Protein AF-A0A8S9KIT4-F1 (afdb_monomer_lite)

Organism: Brassica cretica (NCBI:txid69181)

Structure (mmCIF, N/CA/C/O backbone):
data_AF-A0A8S9KIT4-F1
#
_entry.id   AF-A0A8S9KIT4-F1
#
loop_
_atom_site.group_PDB
_atom_site.id
_atom_site.type_symbol
_atom_site.label_atom_id
_atom_site.label_alt_id
_atom_site.label_comp_id
_atom_site.label_asym_id
_atom_site.label_entity_id
_atom_site.label_seq_id
_atom_site.pdbx_PDB_ins_code
_atom_site.Cartn_x
_atom_site.Cartn_y
_atom_site.Cartn_z
_atom_site.occupancy
_atom_site.B_iso_or_equiv
_atom_site.auth_seq_id
_atom_site.auth_comp_id
_atom_site.auth_asym_id
_atom_site.auth_atom_id
_atom_site.pdbx_PDB_model_num
ATOM 1 N N . MET A 1 1 ? 5.637 -1.286 7.383 1.00 54.03 1 MET A N 1
ATOM 2 C CA . MET A 1 1 ? 5.229 -1.400 5.966 1.00 54.03 1 MET A CA 1
ATOM 3 C C . MET A 1 1 ? 4.002 -2.288 5.920 1.00 54.03 1 MET A C 1
ATOM 5 O O . MET A 1 1 ? 4.125 -3.474 6.179 1.00 54.03 1 MET A O 1
ATOM 9 N N . GLY A 1 2 ? 2.819 -1.694 5.774 1.00 69.81 2 GLY A N 1
ATOM 10 C CA . GLY A 1 2 ? 1.542 -2.418 5.746 1.00 69.81 2 GLY A CA 1
ATOM 11 C C . GLY A 1 2 ? 0.928 -2.440 4.346 1.00 69.81 2 GLY A C 1
ATOM 12 O O . GLY A 1 2 ? 1.603 -2.130 3.365 1.00 69.81 2 GLY A O 1
ATOM 13 N N . SER A 1 3 ? -0.371 -2.734 4.274 1.00 79.75 3 SER A N 1
ATOM 14 C CA . SER A 1 3 ? -1.185 -2.728 3.047 1.00 79.75 3 SER A CA 1
ATOM 15 C C . SER A 1 3 ? -1.158 -1.407 2.268 1.00 79.75 3 SER A C 1
ATOM 17 O O . SER A 1 3 ? -1.359 -1.414 1.059 1.00 79.75 3 SER A O 1
ATOM 19 N N . SER A 1 4 ? -0.838 -0.280 2.915 1.00 85.56 4 SER A N 1
ATOM 20 C CA . SER A 1 4 ? -0.715 1.036 2.267 1.00 85.56 4 SER A CA 1
ATOM 21 C C . SER A 1 4 ? 0.352 1.099 1.166 1.00 85.56 4 SER A C 1
ATOM 23 O O . SER A 1 4 ? 0.298 1.975 0.309 1.00 85.56 4 SER A O 1
ATOM 25 N N . TRP A 1 5 ? 1.301 0.158 1.147 1.00 90.38 5 TRP A N 1
ATOM 26 C CA . TRP A 1 5 ? 2.328 0.055 0.106 1.00 90.38 5 TRP A CA 1
ATOM 27 C C . TRP A 1 5 ? 1.912 -0.787 -1.100 1.00 90.38 5 TRP A C 1
ATOM 29 O O . TRP A 1 5 ? 2.606 -0.764 -2.113 1.00 90.38 5 TRP A O 1
ATOM 39 N N . PHE A 1 6 ? 0.787 -1.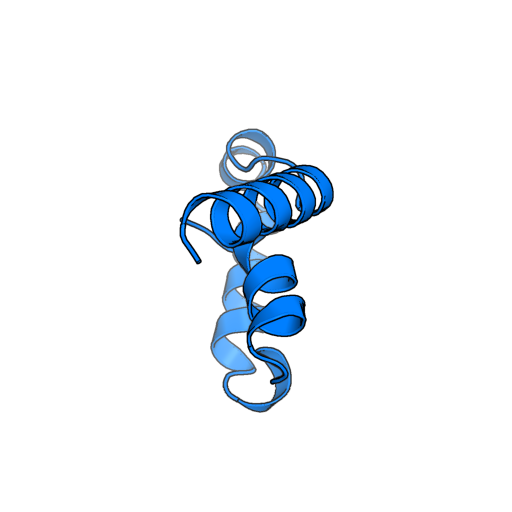503 -1.036 1.00 90.50 6 PHE A N 1
ATOM 40 C CA . PHE A 1 6 ? 0.369 -2.412 -2.106 1.00 90.50 6 PHE A CA 1
ATOM 41 C C . PHE A 1 6 ? 0.198 -1.686 -3.441 1.00 90.50 6 PHE A C 1
ATOM 43 O O . PHE A 1 6 ? 0.754 -2.131 -4.439 1.00 90.50 6 PHE A O 1
ATOM 50 N N . GLY A 1 7 ? -0.416 -0.499 -3.441 1.00 89.69 7 GLY A N 1
ATOM 51 C CA . GLY A 1 7 ? -0.515 0.313 -4.658 1.00 89.69 7 GLY A CA 1
ATOM 52 C C . GLY A 1 7 ? 0.839 0.732 -5.236 1.00 89.69 7 GLY A C 1
ATOM 53 O O . GLY A 1 7 ? 0.991 0.802 -6.452 1.00 89.69 7 GLY A O 1
ATOM 54 N N . ALA A 1 8 ? 1.842 0.985 -4.389 1.00 91.94 8 ALA A N 1
ATOM 55 C CA . ALA A 1 8 ? 3.186 1.308 -4.859 1.00 91.94 8 ALA A CA 1
ATOM 56 C C . ALA A 1 8 ? 3.859 0.073 -5.474 1.00 91.94 8 ALA A C 1
ATOM 58 O O . ALA A 1 8 ? 4.439 0.168 -6.553 1.00 91.94 8 ALA A O 1
ATOM 59 N N . TYR A 1 9 ? 3.744 -1.092 -4.836 1.00 91.19 9 TYR A N 1
ATOM 60 C CA . TYR A 1 9 ? 4.297 -2.340 -5.362 1.00 91.19 9 TYR A CA 1
ATOM 61 C C . TYR A 1 9 ? 3.661 -2.748 -6.693 1.00 91.19 9 TYR A C 1
ATOM 63 O O . TYR A 1 9 ? 4.399 -3.071 -7.618 1.00 91.19 9 TYR A O 1
ATOM 71 N N . GLU A 1 10 ? 2.337 -2.665 -6.835 1.00 91.69 10 GLU A N 1
ATOM 72 C CA . GLU A 1 10 ? 1.672 -2.980 -8.107 1.00 91.69 10 GLU A CA 1
ATOM 73 C C . GLU A 1 10 ? 2.093 -2.000 -9.208 1.00 91.69 10 GLU A C 1
ATOM 75 O O . GLU A 1 10 ? 2.497 -2.409 -10.298 1.00 91.69 10 GLU A O 1
ATOM 80 N N . LYS A 1 11 ? 2.100 -0.696 -8.899 1.00 90.69 11 LYS A N 1
ATOM 81 C CA . LYS A 1 11 ? 2.466 0.353 -9.860 1.00 90.69 11 LYS A CA 1
ATOM 82 C C . LYS A 1 11 ? 3.914 0.254 -10.334 1.00 90.69 11 LYS A C 1
ATOM 84 O O . LYS A 1 11 ? 4.194 0.489 -11.505 1.00 90.69 11 LYS A O 1
ATOM 89 N N . PHE A 1 12 ? 4.844 -0.030 -9.427 1.00 91.38 12 PHE A N 1
ATOM 90 C CA . PHE A 1 12 ? 6.278 0.007 -9.718 1.00 91.38 12 PHE A CA 1
ATOM 91 C C . PHE A 1 12 ? 6.882 -1.354 -10.048 1.00 91.38 12 PHE A C 1
ATOM 93 O O . PHE A 1 12 ? 7.936 -1.382 -10.688 1.00 91.38 12 PHE A O 1
ATOM 100 N N . GLY A 1 13 ? 6.239 -2.437 -9.613 1.00 88.56 13 GLY A N 1
ATOM 101 C CA . GLY A 1 13 ? 6.624 -3.819 -9.876 1.00 88.56 13 GLY A CA 1
ATOM 102 C C . GLY A 1 13 ? 5.944 -4.432 -11.101 1.00 88.56 13 GLY A C 1
ATOM 103 O O . GLY A 1 13 ? 6.411 -5.461 -11.574 1.00 88.56 13 GLY A O 1
ATOM 104 N N . ASN A 1 14 ? 4.895 -3.802 -11.645 1.00 88.75 14 ASN A N 1
ATOM 105 C CA . ASN A 1 14 ? 4.195 -4.254 -12.853 1.00 88.75 14 ASN A CA 1
ATOM 106 C C . ASN A 1 14 ? 3.615 -5.683 -12.730 1.00 88.75 14 ASN A C 1
ATOM 108 O O . ASN A 1 14 ? 3.603 -6.449 -13.693 1.00 88.75 14 ASN A O 1
ATOM 112 N N . PHE A 1 15 ? 3.137 -6.030 -11.533 1.00 90.19 15 PHE A N 1
ATOM 113 C CA . PHE A 1 15 ? 2.416 -7.267 -11.222 1.00 90.19 15 PHE A CA 1
ATOM 114 C C . PHE A 1 15 ? 1.185 -6.939 -10.368 1.00 90.19 15 PHE A C 1
ATOM 116 O O . PHE A 1 15 ? 1.124 -5.871 -9.760 1.00 90.19 15 PHE A O 1
ATOM 123 N N . SER A 1 16 ? 0.211 -7.850 -10.311 1.00 90.69 16 SER A N 1
ATOM 124 C CA . SER A 1 16 ? -0.938 -7.712 -9.410 1.00 90.69 16 SER A CA 1
ATOM 125 C C . SER A 1 16 ? -0.728 -8.550 -8.158 1.00 90.69 16 SER A C 1
ATOM 127 O O . SER A 1 16 ? -0.567 -9.766 -8.234 1.00 90.69 16 SER A O 1
ATOM 129 N N . ILE A 1 17 ? -0.775 -7.915 -6.988 1.00 90.00 17 ILE A N 1
ATOM 130 C CA . ILE A 1 17 ? -0.647 -8.629 -5.710 1.00 90.00 17 ILE A CA 1
ATOM 131 C C . ILE A 1 17 ? -1.871 -9.520 -5.484 1.00 90.00 17 ILE A C 1
ATOM 133 O O . ILE A 1 17 ? -1.752 -10.583 -4.883 1.00 90.00 17 ILE A O 1
ATOM 137 N N . GLU A 1 18 ? -3.045 -9.109 -5.969 1.00 90.62 18 GLU A N 1
ATOM 138 C CA . GLU A 1 18 ? -4.269 -9.908 -5.864 1.00 90.62 18 GLU A CA 1
ATOM 139 C C . GLU A 1 18 ? -4.201 -1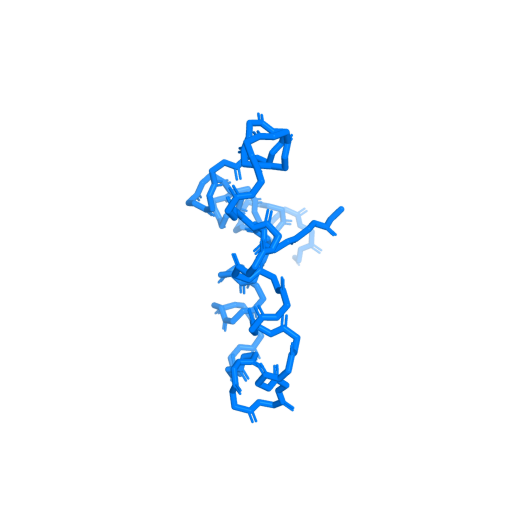1.181 -6.711 1.00 90.62 18 GLU A C 1
ATOM 141 O O . GLU A 1 18 ? -4.619 -12.236 -6.235 1.00 90.62 18 GLU A O 1
ATOM 146 N N . ALA A 1 19 ? -3.631 -11.104 -7.919 1.00 92.31 19 ALA A N 1
ATOM 147 C CA . ALA A 1 19 ? -3.445 -12.271 -8.780 1.00 92.31 19 ALA A CA 1
ATOM 148 C C . ALA A 1 19 ? -2.421 -13.260 -8.198 1.00 92.31 19 ALA A C 1
ATOM 150 O O . ALA A 1 19 ? -2.670 -14.464 -8.173 1.00 92.31 19 ALA A O 1
ATOM 151 N N . GLU A 1 20 ? -1.302 -12.751 -7.678 1.00 92.56 20 GLU A N 1
ATOM 152 C CA . GLU A 1 20 ? -0.226 -13.580 -7.123 1.00 92.56 20 GLU A CA 1
ATOM 153 C C . GLU A 1 20 ? -0.561 -14.122 -5.722 1.00 92.56 20 GLU A C 1
ATOM 155 O O . GLU A 1 20 ? -0.189 -15.238 -5.354 1.00 92.56 20 GLU A O 1
ATOM 160 N N . SER A 1 21 ? -1.262 -13.334 -4.900 1.00 91.12 21 SER A N 1
ATOM 161 C CA . SER A 1 21 ? -1.563 -13.673 -3.508 1.00 91.12 21 SER A CA 1
ATOM 162 C C . SER A 1 21 ? -2.931 -13.145 -3.052 1.00 91.12 21 SER A C 1
ATOM 164 O O . SER A 1 21 ? -3.034 -12.222 -2.231 1.00 91.12 21 SER A O 1
ATOM 166 N N . PRO A 1 22 ? -4.028 -13.785 -3.490 1.00 92.81 22 PRO A N 1
ATOM 167 C CA . PRO A 1 22 ? -5.383 -13.345 -3.152 1.00 92.81 22 PRO A CA 1
ATOM 168 C C . PRO A 1 22 ? -5.666 -13.424 -1.645 1.00 92.81 22 PRO A C 1
ATOM 170 O O . PRO A 1 22 ? -6.376 -12.586 -1.085 1.00 92.81 22 PRO A O 1
ATOM 173 N N . LYS A 1 23 ? -5.061 -14.397 -0.946 1.00 93.81 23 LYS A N 1
ATOM 174 C CA . LYS A 1 23 ? -5.192 -14.544 0.515 1.00 93.81 23 LYS A CA 1
ATOM 175 C C . LYS A 1 23 ? -4.566 -13.371 1.272 1.00 93.81 23 LYS A C 1
ATOM 177 O O . LYS A 1 23 ? -5.112 -12.958 2.294 1.00 93.81 23 LYS A O 1
ATOM 182 N N . LEU A 1 24 ? -3.453 -12.828 0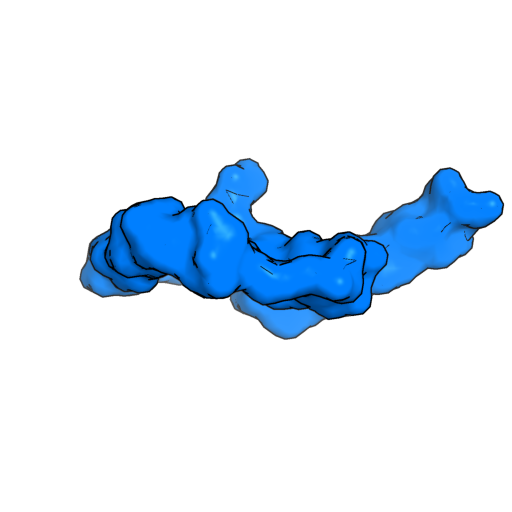.775 1.00 90.81 24 LEU A N 1
ATOM 183 C CA . LEU A 1 24 ? -2.783 -11.685 1.392 1.00 90.81 24 LEU A CA 1
ATOM 184 C C . LEU A 1 24 ? -3.631 -10.418 1.259 1.00 90.81 24 LEU A C 1
ATOM 186 O O . LEU A 1 24 ? -3.822 -9.707 2.244 1.00 90.81 24 LEU A O 1
ATOM 190 N N . ILE A 1 25 ? -4.194 -10.172 0.072 1.00 90.31 25 ILE A N 1
ATOM 191 C CA . ILE A 1 25 ? -5.110 -9.046 -0.153 1.00 90.31 25 ILE A CA 1
ATOM 192 C C . ILE A 1 25 ? -6.366 -9.173 0.707 1.00 90.31 25 ILE A C 1
ATOM 194 O O . ILE A 1 25 ? -6.768 -8.200 1.344 1.00 90.31 25 ILE A O 1
ATOM 198 N N . ALA A 1 26 ? -6.968 -10.361 0.782 1.00 92.69 26 ALA A N 1
ATOM 199 C CA . ALA A 1 26 ? -8.142 -10.587 1.621 1.00 92.69 26 ALA A CA 1
ATOM 200 C C . ALA A 1 26 ? -7.849 -10.317 3.108 1.00 92.69 26 ALA A C 1
ATOM 202 O O . ALA A 1 26 ? -8.629 -9.652 3.790 1.00 92.69 26 ALA A O 1
ATOM 203 N N . TRP A 1 27 ? -6.698 -10.778 3.607 1.00 92.81 27 TRP A N 1
ATOM 204 C CA . TRP A 1 27 ? -6.261 -10.493 4.973 1.00 92.81 27 TRP A CA 1
ATOM 205 C C . TRP A 1 27 ? -6.009 -8.997 5.200 1.00 92.81 27 TRP A C 1
ATOM 207 O O . TRP A 1 27 ? -6.479 -8.443 6.191 1.00 92.81 27 TRP A O 1
ATOM 217 N N . ALA A 1 28 ? -5.343 -8.321 4.263 1.00 90.94 28 ALA A N 1
ATOM 218 C CA . ALA A 1 28 ? -5.105 -6.884 4.334 1.00 90.94 28 ALA A CA 1
ATOM 219 C C . ALA A 1 28 ? -6.413 -6.078 4.359 1.00 90.94 28 ALA A C 1
ATOM 221 O O . ALA A 1 28 ? -6.555 -5.188 5.196 1.00 90.94 28 ALA A O 1
ATOM 222 N N . LYS A 1 29 ? -7.388 -6.421 3.503 1.00 90.00 29 LYS A N 1
ATOM 223 C CA . LYS A 1 29 ? -8.733 -5.819 3.498 1.00 90.00 29 LYS A CA 1
ATOM 224 C C . LYS A 1 29 ? -9.411 -6.000 4.864 1.00 90.00 29 LYS A C 1
ATOM 226 O O . LYS A 1 29 ? -9.857 -5.020 5.450 1.00 90.00 29 LYS A O 1
ATOM 231 N N . ARG A 1 30 ? -9.363 -7.208 5.439 1.00 93.06 30 ARG A N 1
ATOM 232 C CA . ARG A 1 30 ? -9.873 -7.485 6.795 1.00 93.06 30 ARG A CA 1
ATOM 233 C C . ARG A 1 30 ? -9.154 -6.681 7.885 1.00 93.06 30 ARG A C 1
ATOM 235 O O . ARG A 1 30 ? -9.770 -6.272 8.863 1.00 93.06 30 ARG A O 1
ATOM 242 N N . CYS A 1 31 ? -7.850 -6.447 7.753 1.00 92.00 31 CYS A N 1
ATOM 243 C CA . CYS A 1 31 ? -7.114 -5.595 8.687 1.00 92.00 31 CYS A CA 1
ATOM 244 C C . CYS A 1 31 ? -7.594 -4.138 8.638 1.00 92.00 31 CYS A C 1
ATOM 246 O O . CYS A 1 31 ? -7.675 -3.516 9.693 1.00 92.00 31 CYS A O 1
ATOM 248 N N . MET A 1 32 ? -7.954 -3.617 7.460 1.00 90.25 32 MET A N 1
ATOM 249 C CA . MET A 1 32 ? -8.445 -2.240 7.294 1.00 90.25 32 MET A CA 1
ATOM 250 C C . MET A 1 32 ? -9.810 -1.986 7.943 1.00 90.25 32 MET A C 1
ATOM 252 O O . MET A 1 32 ? -10.111 -0.844 8.277 1.00 90.25 32 MET A O 1
ATOM 256 N N . GLU A 1 33 ? -10.612 -3.026 8.181 1.00 92.62 33 GLU A N 1
ATOM 257 C CA . GLU A 1 33 ? -11.877 -2.915 8.925 1.00 92.62 33 GLU A CA 1
ATOM 258 C C . GLU A 1 33 ? -11.655 -2.556 10.405 1.00 92.62 33 GLU A C 1
ATOM 260 O O . GLU A 1 33 ? -12.557 -2.061 11.078 1.00 92.62 33 GLU A O 1
ATOM 265 N N . LYS A 1 34 ? -10.446 -2.787 10.936 1.00 94.06 34 LYS A N 1
ATOM 266 C CA . LYS A 1 34 ? -10.097 -2.425 12.310 1.00 94.06 34 LYS A CA 1
ATOM 267 C C . LYS A 1 34 ? -9.685 -0.959 12.354 1.00 94.06 34 LYS A C 1
ATOM 269 O O . LYS A 1 34 ? -8.645 -0.585 11.821 1.00 94.06 34 LYS A O 1
ATOM 274 N N . GLU A 1 35 ? -10.449 -0.152 13.082 1.00 91.75 35 GLU A N 1
ATOM 275 C CA . GLU A 1 35 ? -10.225 1.293 13.210 1.00 91.75 35 GLU A CA 1
ATOM 276 C C . GLU A 1 35 ? -8.807 1.655 13.690 1.00 91.75 35 GLU A C 1
ATOM 278 O O . GLU A 1 35 ? -8.209 2.623 13.226 1.00 91.75 35 GLU A O 1
ATOM 283 N N . SER A 1 36 ? -8.224 0.849 14.584 1.00 92.69 36 SER A N 1
ATOM 284 C CA . SER A 1 36 ? -6.845 1.051 15.043 1.00 92.69 36 SER A CA 1
ATOM 285 C C . SER A 1 36 ? -5.820 0.901 13.920 1.00 92.69 36 SER A C 1
ATOM 287 O O . SER A 1 36 ? -4.820 1.615 13.896 1.00 92.69 36 SER A O 1
ATOM 289 N N . VAL A 1 37 ? -6.064 -0.008 12.978 1.00 89.62 3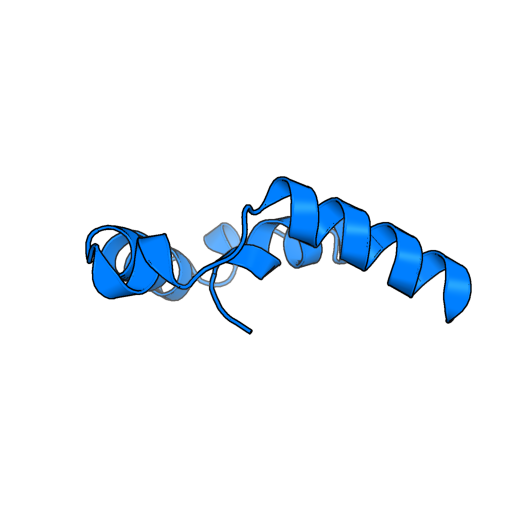7 VAL A N 1
ATOM 290 C CA . VAL A 1 37 ? -5.201 -0.235 11.819 1.00 89.62 37 VAL A CA 1
ATOM 291 C C . VAL A 1 37 ? -5.422 0.861 1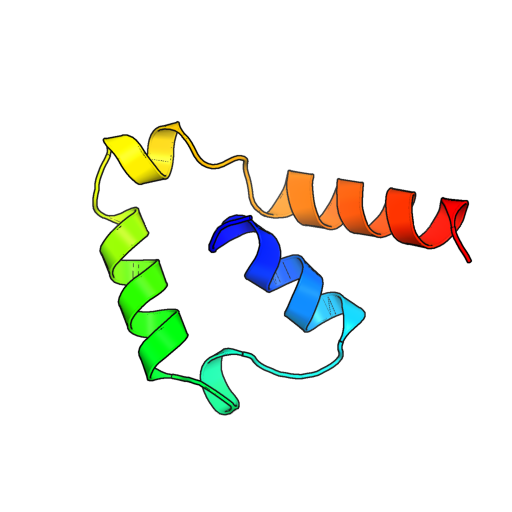0.784 1.00 89.62 37 VAL A C 1
ATOM 293 O O . VAL A 1 37 ? -4.447 1.449 10.323 1.00 89.62 37 VAL A O 1
ATOM 296 N N . SER A 1 38 ? -6.678 1.189 10.463 1.00 88.69 38 SER A N 1
ATOM 297 C CA . SER A 1 38 ? -6.987 2.212 9.458 1.00 88.69 38 SER A CA 1
ATOM 298 C C . SER A 1 38 ? -6.489 3.603 9.858 1.00 88.69 38 SER A C 1
ATOM 300 O O . SER A 1 38 ? -5.947 4.308 9.015 1.00 88.69 38 SER A O 1
ATOM 302 N N . LYS A 1 39 ? -6.574 3.975 11.143 1.00 90.38 39 LYS A N 1
ATOM 303 C CA . LYS A 1 39 ? -6.057 5.257 11.657 1.00 90.38 39 LYS A CA 1
ATOM 304 C C . LYS A 1 39 ? -4.534 5.336 11.721 1.00 90.38 39 LYS A C 1
ATOM 306 O O . LYS A 1 39 ? -3.980 6.430 11.706 1.00 90.38 39 LYS A O 1
ATOM 311 N N . SER A 1 40 ? -3.865 4.191 11.838 1.00 90.25 40 SER A N 1
ATOM 312 C CA . SER A 1 40 ? -2.404 4.129 11.962 1.00 90.25 40 SER A CA 1
ATOM 313 C C . SER A 1 40 ? -1.704 4.076 10.607 1.00 90.25 40 SER A C 1
ATOM 315 O O . SER A 1 40 ? -0.506 4.349 10.519 1.00 90.25 40 SER A O 1
ATOM 317 N N . LEU A 1 41 ? -2.422 3.686 9.550 1.00 88.25 41 LEU A N 1
ATOM 318 C CA . LEU A 1 41 ? -1.863 3.580 8.213 1.00 88.25 41 LEU A CA 1
ATOM 319 C C . LEU A 1 41 ? -1.982 4.912 7.456 1.00 88.25 41 LEU A C 1
ATOM 321 O O . LEU A 1 41 ? -3.045 5.528 7.444 1.00 88.25 41 LEU A O 1
ATOM 325 N N . PRO A 1 42 ? -0.900 5.357 6.797 1.00 88.12 42 PRO A N 1
ATOM 326 C CA . PRO A 1 42 ? -0.945 6.518 5.924 1.00 88.12 42 PRO A CA 1
ATOM 327 C C . PRO A 1 42 ? -1.762 6.227 4.663 1.00 88.12 42 PRO A C 1
ATOM 329 O O . PRO A 1 42 ? -1.854 5.083 4.212 1.00 88.12 42 PRO A O 1
ATOM 332 N N . ASP A 1 43 ? -2.297 7.297 4.081 1.00 88.44 43 ASP A N 1
ATOM 333 C CA . ASP A 1 43 ? -3.032 7.260 2.822 1.00 88.44 43 ASP A CA 1
ATOM 334 C C . ASP A 1 43 ? -2.206 6.622 1.688 1.00 88.44 43 ASP A C 1
ATOM 336 O O . ASP A 1 43 ? -1.006 6.881 1.536 1.00 88.44 43 ASP A O 1
ATOM 340 N N . GLN A 1 44 ? -2.858 5.768 0.899 1.00 86.56 44 GLN A N 1
ATOM 341 C CA . GLN A 1 44 ? -2.206 4.975 -0.139 1.00 86.56 44 GLN A CA 1
ATOM 342 C C . GLN A 1 44 ? -1.652 5.849 -1.273 1.00 86.56 44 GLN A C 1
ATOM 344 O O . GLN A 1 44 ? -0.572 5.551 -1.785 1.00 86.56 44 GLN A O 1
ATOM 349 N N . GLU A 1 45 ? -2.316 6.950 -1.638 1.00 89.12 45 GLU A N 1
ATOM 350 C CA . GLU A 1 45 ? -1.812 7.869 -2.665 1.00 89.12 45 GLU A CA 1
ATOM 351 C C . GLU A 1 45 ? -0.549 8.582 -2.188 1.00 89.12 45 GLU A C 1
ATOM 353 O O . GLU A 1 45 ? 0.426 8.682 -2.937 1.00 89.12 45 GLU A O 1
ATOM 358 N N . LYS A 1 46 ? -0.518 9.002 -0.916 1.00 92.44 46 LYS A N 1
ATOM 359 C CA . LYS A 1 46 ? 0.680 9.610 -0.314 1.00 92.44 46 LYS A CA 1
ATOM 360 C C . LYS A 1 46 ? 1.869 8.656 -0.335 1.00 92.44 46 LYS A C 1
ATOM 362 O O . LYS A 1 46 ? 2.985 9.077 -0.633 1.00 92.44 46 LYS A O 1
ATOM 367 N N . ILE A 1 47 ? 1.640 7.371 -0.063 1.00 93.50 47 ILE A N 1
ATOM 368 C CA . ILE A 1 47 ? 2.691 6.349 -0.142 1.00 93.50 47 ILE A CA 1
ATOM 369 C C . ILE A 1 47 ? 3.156 6.127 -1.581 1.00 93.50 47 ILE A C 1
ATOM 371 O O . ILE A 1 47 ? 4.358 6.027 -1.815 1.00 93.50 47 ILE A O 1
ATOM 375 N N . VAL A 1 48 ? 2.245 6.093 -2.556 1.00 93.31 48 VAL A N 1
ATOM 376 C CA . VAL A 1 48 ? 2.614 5.974 -3.975 1.00 93.31 48 VAL A CA 1
ATOM 377 C C . VAL A 1 48 ? 3.446 7.174 -4.433 1.00 93.31 48 VAL A C 1
ATOM 379 O O . VAL A 1 48 ? 4.444 6.983 -5.129 1.00 93.31 48 VAL A O 1
ATOM 382 N N . ALA A 1 49 ? 3.071 8.393 -4.035 1.00 94.00 49 ALA A N 1
ATOM 383 C CA . ALA A 1 49 ? 3.829 9.606 -4.333 1.00 94.00 49 ALA A CA 1
ATOM 384 C C . ALA A 1 49 ? 5.226 9.565 -3.695 1.00 94.00 49 ALA A C 1
ATOM 386 O O . ALA A 1 49 ? 6.222 9.734 -4.398 1.00 94.00 49 ALA A O 1
ATOM 387 N N . TYR A 1 50 ? 5.309 9.229 -2.404 1.00 93.94 50 TYR A N 1
ATOM 388 C CA . TYR A 1 50 ? 6.578 9.068 -1.695 1.00 93.94 50 TYR A CA 1
ATOM 389 C C . TYR A 1 50 ? 7.477 8.008 -2.348 1.00 93.94 50 TYR A C 1
ATOM 391 O O . TYR A 1 50 ? 8.662 8.239 -2.569 1.00 93.94 50 TYR A O 1
ATOM 399 N N . ALA A 1 51 ? 6.919 6.852 -2.716 1.00 93.12 51 ALA A N 1
ATOM 400 C CA . ALA A 1 51 ? 7.656 5.796 -3.400 1.00 93.12 51 ALA A CA 1
ATOM 401 C C . ALA A 1 51 ? 8.155 6.239 -4.788 1.00 93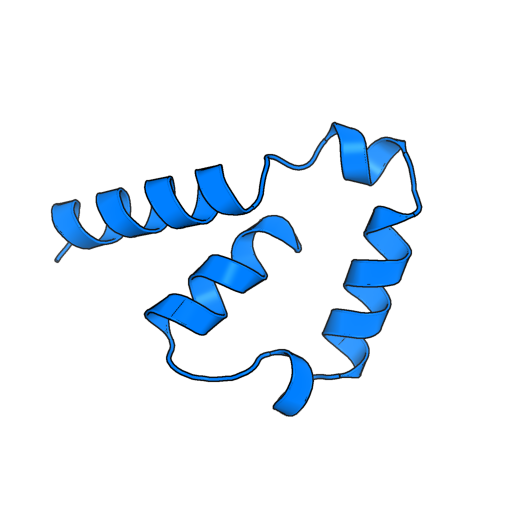.12 51 ALA A C 1
ATOM 403 O O . ALA A 1 51 ? 9.252 5.853 -5.191 1.00 93.12 51 ALA A O 1
ATOM 404 N N . ALA A 1 52 ? 7.393 7.076 -5.504 1.00 93.69 52 ALA A N 1
ATOM 405 C CA . ALA A 1 52 ? 7.825 7.658 -6.773 1.00 93.69 52 ALA A CA 1
ATOM 406 C C . ALA A 1 52 ? 9.040 8.581 -6.593 1.00 93.69 52 ALA A C 1
ATOM 408 O O . ALA A 1 52 ? 9.996 8.489 -7.361 1.00 93.69 52 ALA A O 1
ATOM 409 N N . GLU A 1 53 ? 9.012 9.456 -5.586 1.00 94.75 53 GLU A N 1
ATOM 410 C CA . GLU A 1 53 ? 10.130 10.348 -5.258 1.00 94.75 53 GLU A CA 1
ATOM 411 C C . GLU A 1 53 ? 11.353 9.565 -4.785 1.00 94.75 53 GLU A C 1
ATOM 413 O O . GLU A 1 53 ? 12.453 9.765 -5.296 1.00 94.75 53 GLU A O 1
ATOM 418 N N . PHE A 1 54 ? 11.155 8.611 -3.872 1.00 92.44 54 PHE A N 1
ATOM 419 C CA . PHE A 1 54 ? 12.215 7.733 -3.391 1.00 92.44 54 PHE A CA 1
ATOM 420 C C . PHE A 1 54 ? 12.899 7.011 -4.553 1.00 92.44 54 PHE A C 1
ATOM 422 O O . PHE A 1 54 ? 14.124 6.993 -4.636 1.00 92.44 54 PHE A O 1
ATOM 429 N N . ARG A 1 55 ? 12.118 6.471 -5.493 1.00 90.19 55 ARG A N 1
ATOM 430 C CA . ARG A 1 55 ? 12.650 5.779 -6.667 1.00 90.19 55 ARG A CA 1
ATOM 431 C C . ARG A 1 55 ? 13.419 6.714 -7.607 1.00 90.19 55 ARG A C 1
ATOM 433 O O . ARG A 1 55 ? 14.423 6.282 -8.149 1.00 90.19 55 ARG A O 1
ATOM 440 N N . LYS A 1 56 ? 12.988 7.967 -7.787 1.00 92.31 56 LYS A N 1
ATOM 441 C CA . LYS A 1 56 ? 13.710 8.970 -8.599 1.00 92.31 56 LYS A CA 1
ATOM 442 C C . LYS A 1 56 ? 15.031 9.423 -7.976 1.00 92.31 56 LYS A C 1
ATOM 444 O O . LYS A 1 56 ? 15.933 9.791 -8.708 1.00 92.31 56 LYS A O 1
ATOM 449 N N . ASN A 1 57 ? 15.118 9.434 -6.648 1.00 90.81 57 ASN A N 1
ATOM 450 C CA . ASN A 1 57 ? 16.285 9.944 -5.925 1.00 90.81 57 ASN A CA 1
ATOM 451 C C . ASN A 1 57 ? 17.334 8.861 -5.607 1.00 90.81 57 ASN A C 1
ATOM 453 O O . ASN A 1 57 ? 18.397 9.192 -5.092 1.00 90.81 57 ASN A O 1
ATOM 457 N N . ASN A 1 58 ? 17.029 7.582 -5.857 1.00 80.06 58 ASN A N 1
ATOM 458 C CA . ASN A 1 58 ? 17.896 6.437 -5.539 1.00 80.06 58 ASN A CA 1
ATOM 459 C C . ASN A 1 58 ? 18.169 5.515 -6.748 1.00 80.06 58 ASN A C 1
ATOM 461 O O . ASN A 1 58 ? 18.776 4.457 -6.577 1.00 80.06 58 ASN A O 1
ATOM 465 N N . LEU A 1 59 ? 17.710 5.894 -7.944 1.00 62.94 59 LEU A N 1
ATOM 466 C CA . LEU A 1 59 ? 18.098 5.321 -9.241 1.00 62.94 59 LEU A CA 1
ATOM 467 C C . LEU A 1 59 ? 18.840 6.389 -10.040 1.00 62.94 59 LEU A C 1
ATOM 469 O O . LEU A 1 59 ? 19.768 6.000 -10.778 1.00 62.94 59 LEU A O 1
#

pLDDT: mean 89.3, std 6.99, range [54.03, 94.75]

InterPro domains:
  IPR036282 Glutathione S-transferase, C-terminal domain superfamily [SSF47616] (4-56)

Radius of gyration: 12.33 Å; chains: 1; bounding box: 30×25×28 Å

Foldseek 3Di:
DAPLCQVLCCVVVVDHCCVVPVPRVVVRVVQCVDPVSVVVDDHSVVNNVVSVVVVVVPD

Sequence (59 aa):
MGSSWFGAYEKFGNFSIEAESPKLIAWAKRCMEKESVSKSLPDQEKIVAYAAEFRKNNL

Secondary structure (DSSP, 8-state):
--GGGHHHHHHHH-S-HHHH-HHHHHHHHHHHTSHHHHHHSPPHHHHHHHHHHHHHHH-